Protein AF-A0A535JXP5-F1 (afdb_monomer)

Structure (mmCIF, N/CA/C/O backbone):
data_AF-A0A535JXP5-F1
#
_entry.id   AF-A0A535JXP5-F1
#
loop_
_atom_site.group_PDB
_atom_site.id
_atom_site.type_symbol
_atom_site.label_atom_id
_atom_site.label_alt_id
_atom_site.label_comp_id
_atom_site.label_asym_id
_atom_site.labe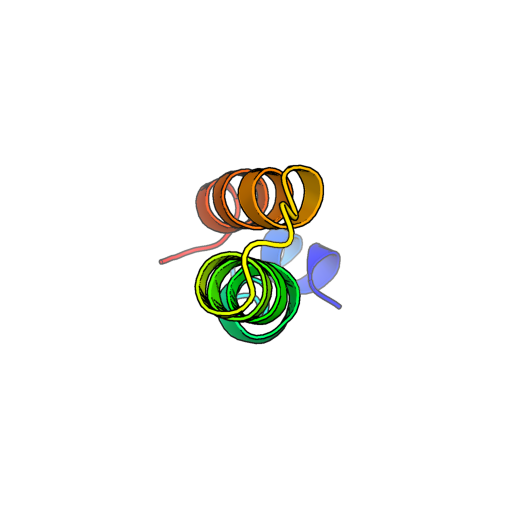l_entity_id
_atom_site.label_seq_id
_atom_site.pdbx_PDB_ins_code
_atom_site.Cartn_x
_atom_site.Cartn_y
_atom_site.Cartn_z
_atom_site.occupancy
_atom_site.B_iso_or_equiv
_atom_site.auth_seq_id
_atom_site.auth_comp_id
_atom_site.auth_asym_id
_atom_site.auth_atom_id
_atom_site.pdbx_PDB_model_num
ATOM 1 N N . SER A 1 1 ? 15.660 -3.232 -1.506 1.00 90.19 1 SER A N 1
ATOM 2 C CA . SER A 1 1 ? 14.508 -2.514 -0.920 1.00 90.19 1 SER A CA 1
ATOM 3 C C . SER A 1 1 ? 13.489 -2.279 -2.020 1.00 90.19 1 SER A C 1
ATOM 5 O O . SER A 1 1 ? 13.874 -2.297 -3.182 1.00 90.19 1 SER A O 1
ATOM 7 N N . MET A 1 2 ? 12.226 -2.003 -1.681 1.00 95.88 2 MET A N 1
ATOM 8 C CA . MET A 1 2 ? 11.143 -1.901 -2.673 1.00 95.88 2 MET A CA 1
ATOM 9 C C . MET A 1 2 ? 11.423 -0.920 -3.828 1.00 95.88 2 MET A C 1
ATOM 11 O O . MET A 1 2 ? 11.047 -1.205 -4.957 1.00 95.88 2 MET A O 1
ATOM 15 N N . LEU A 1 3 ? 12.129 0.194 -3.587 1.00 96.88 3 LEU A N 1
ATOM 16 C CA . LEU A 1 3 ? 12.529 1.120 -4.659 1.00 96.88 3 LEU A CA 1
ATOM 17 C C . LEU A 1 3 ? 13.454 0.447 -5.685 1.00 96.88 3 LEU A C 1
ATOM 19 O O . LEU A 1 3 ? 13.232 0.561 -6.882 1.00 96.88 3 LEU A O 1
ATOM 23 N N . GLN A 1 4 ? 14.452 -0.301 -5.217 1.00 98.12 4 GLN A N 1
ATOM 24 C CA . GLN A 1 4 ? 15.401 -0.995 -6.092 1.00 98.12 4 GLN A CA 1
ATOM 25 C C . GLN A 1 4 ? 14.741 -2.139 -6.865 1.00 98.12 4 GLN A C 1
ATOM 27 O O . GLN A 1 4 ? 15.218 -2.517 -7.932 1.00 98.12 4 GLN A O 1
ATOM 32 N N 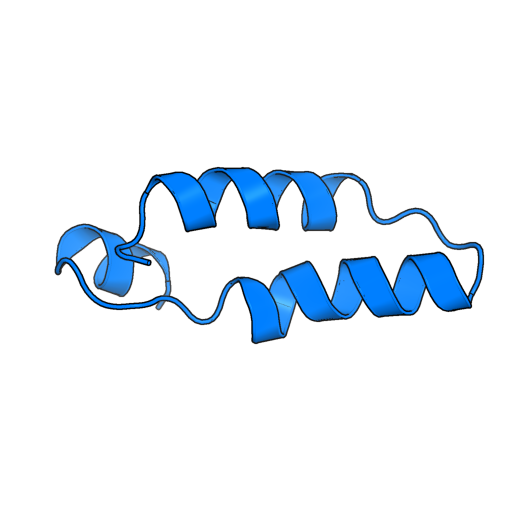. ASP A 1 5 ? 13.691 -2.741 -6.306 1.00 97.88 5 ASP A N 1
ATOM 33 C CA . ASP A 1 5 ? 12.910 -3.762 -7.002 1.00 97.88 5 ASP A CA 1
ATOM 34 C C . ASP A 1 5 ? 12.094 -3.133 -8.132 1.00 97.88 5 ASP A C 1
ATOM 36 O O . ASP A 1 5 ? 12.157 -3.632 -9.252 1.00 97.88 5 ASP A O 1
ATOM 40 N N . VAL A 1 6 ? 11.458 -1.979 -7.892 1.00 97.50 6 VAL A N 1
ATOM 41 C CA . VAL A 1 6 ? 10.803 -1.184 -8.946 1.00 97.50 6 VAL A CA 1
ATOM 42 C C . VAL A 1 6 ? 11.800 -0.781 -10.037 1.00 97.50 6 VAL A C 1
ATOM 44 O O . VAL A 1 6 ? 11.563 -1.051 -11.211 1.00 97.50 6 VAL A O 1
ATOM 47 N N . GLU A 1 7 ? 12.943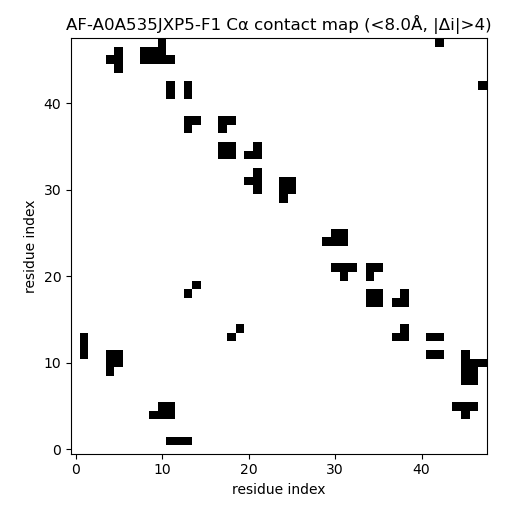 -0.194 -9.670 1.00 97.69 7 GLU A N 1
ATOM 48 C CA . GLU A 1 7 ? 13.968 0.246 -10.632 1.00 97.69 7 GLU A CA 1
ATOM 49 C C . GLU A 1 7 ? 14.544 -0.909 -11.461 1.00 97.69 7 GLU A C 1
ATOM 51 O O . GLU A 1 7 ? 14.917 -0.722 -12.618 1.00 97.69 7 GLU A O 1
ATOM 56 N N . ALA A 1 8 ? 14.605 -2.112 -10.887 1.00 97.44 8 ALA A N 1
ATOM 57 C CA . ALA A 1 8 ? 15.112 -3.301 -11.558 1.00 97.44 8 ALA A CA 1
ATOM 58 C C . ALA A 1 8 ? 14.020 -4.166 -12.211 1.00 97.44 8 ALA A C 1
ATOM 60 O O . ALA A 1 8 ? 14.334 -5.259 -12.687 1.00 97.44 8 ALA A O 1
ATOM 61 N N . GLY A 1 9 ? 12.756 -3.725 -12.210 1.00 96.38 9 GLY A N 1
ATOM 62 C CA . GLY A 1 9 ? 11.637 -4.475 -12.784 1.00 96.38 9 GLY A CA 1
ATOM 63 C C . GLY A 1 9 ? 11.400 -5.832 -12.113 1.00 96.38 9 GLY A C 1
ATOM 64 O O . GLY A 1 9 ? 11.093 -6.811 -12.789 1.00 96.38 9 GLY A O 1
ATOM 65 N N . ARG A 1 10 ? 11.577 -5.917 -10.793 1.00 97.88 10 ARG A N 1
ATOM 66 C CA . ARG A 1 10 ? 11.293 -7.110 -9.987 1.00 97.88 10 ARG A CA 1
ATOM 67 C C . ARG A 1 10 ? 10.012 -6.928 -9.167 1.00 97.88 10 ARG A C 1
ATOM 69 O O . ARG A 1 10 ? 9.676 -5.796 -8.817 1.00 97.88 10 ARG A O 1
ATOM 76 N N . PRO A 1 11 ? 9.331 -8.028 -8.799 1.00 97.38 11 PRO A N 1
ATOM 77 C CA . PRO A 1 11 ? 8.260 -7.980 -7.810 1.00 97.38 11 PRO A CA 1
ATOM 78 C C . PRO A 1 11 ? 8.72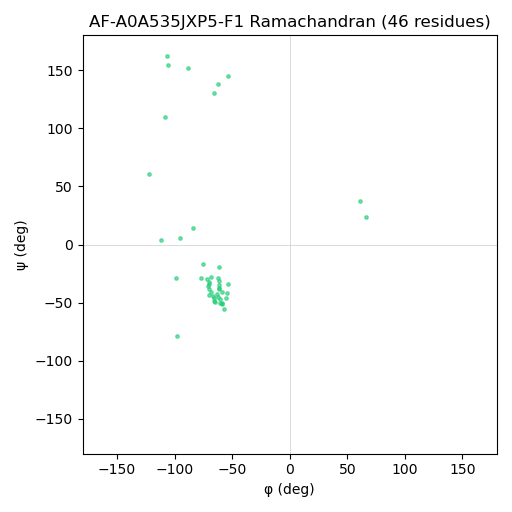2 -7.313 -6.508 1.00 97.38 11 PRO A C 1
ATOM 80 O O . PRO A 1 11 ? 9.871 -7.478 -6.094 1.00 97.38 11 PRO A O 1
ATOM 83 N N . THR A 1 12 ? 7.817 -6.584 -5.852 1.00 98.25 12 THR A N 1
ATOM 84 C CA . THR A 1 12 ? 8.081 -5.932 -4.559 1.00 98.25 12 THR A CA 1
ATOM 85 C C . THR A 1 12 ? 7.379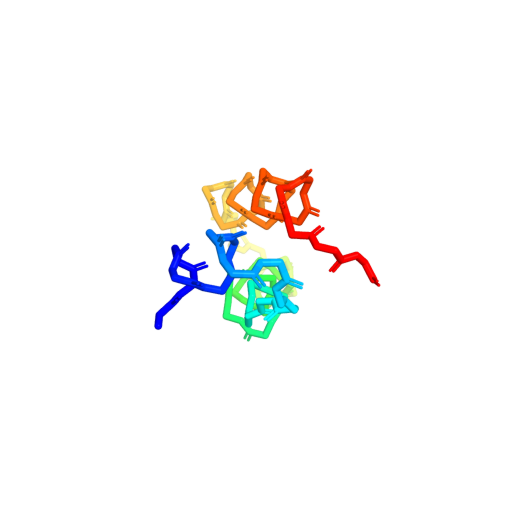 -6.663 -3.419 1.00 98.25 12 THR A C 1
ATOM 87 O O . THR A 1 12 ? 6.400 -7.377 -3.621 1.00 98.25 12 THR A O 1
ATOM 90 N N . GLU A 1 13 ? 7.817 -6.415 -2.188 1.00 97.88 13 GLU A N 1
ATOM 91 C CA . GLU A 1 13 ? 7.179 -6.948 -0.976 1.00 97.88 13 GLU A CA 1
ATOM 92 C C . GLU A 1 13 ? 5.986 -6.093 -0.487 1.00 97.88 13 GLU A C 1
ATOM 94 O O . GLU A 1 13 ? 5.531 -6.258 0.647 1.00 97.88 13 GLU A O 1
ATOM 99 N N . VAL A 1 14 ? 5.462 -5.169 -1.312 1.00 98.00 14 VAL A N 1
ATOM 100 C CA . VAL A 1 14 ? 4.436 -4.190 -0.895 1.00 98.00 14 VAL A CA 1
ATOM 101 C C . VAL A 1 14 ? 3.197 -4.846 -0.276 1.00 98.00 14 VAL A C 1
ATOM 103 O O . VAL A 1 14 ? 2.703 -4.393 0.760 1.00 98.00 14 VAL A O 1
ATOM 106 N N . ASP A 1 15 ? 2.720 -5.946 -0.858 1.00 97.62 15 ASP A N 1
ATOM 107 C CA . ASP A 1 15 ? 1.528 -6.656 -0.390 1.00 97.62 15 ASP A CA 1
ATOM 108 C C . ASP A 1 15 ? 1.743 -7.381 0.939 1.00 97.62 15 ASP A C 1
ATOM 110 O O . ASP A 1 15 ? 0.808 -7.515 1.743 1.00 97.62 15 ASP A O 1
ATOM 114 N N . ALA A 1 16 ? 2.968 -7.856 1.168 1.00 97.88 16 ALA A N 1
ATOM 115 C CA . ALA A 1 16 ? 3.359 -8.543 2.389 1.00 97.88 16 ALA A CA 1
ATOM 116 C C . ALA A 1 16 ? 3.582 -7.560 3.546 1.00 97.88 16 ALA A C 1
ATOM 118 O O . ALA A 1 16 ? 3.345 -7.918 4.697 1.00 97.88 16 ALA A O 1
ATOM 119 N N . ILE A 1 17 ? 3.988 -6.322 3.250 1.00 97.81 17 ILE A N 1
ATOM 120 C CA . ILE A 1 17 ? 4.265 -5.290 4.253 1.00 97.81 17 ILE A CA 1
ATOM 121 C C . ILE A 1 17 ? 3.054 -4.361 4.417 1.00 97.81 17 ILE A C 1
ATOM 123 O O . ILE A 1 17 ? 2.276 -4.511 5.360 1.00 97.81 17 ILE A O 1
ATOM 127 N N . ASN A 1 18 ? 2.846 -3.411 3.503 1.00 98.50 18 ASN A N 1
ATOM 128 C CA . ASN A 1 18 ? 1.768 -2.423 3.609 1.00 98.50 18 ASN A CA 1
ATOM 129 C C . ASN A 1 18 ? 0.390 -3.071 3.431 1.00 98.50 18 ASN A C 1
ATOM 131 O O . ASN A 1 18 ? -0.528 -2.780 4.204 1.00 98.50 18 ASN A O 1
ATOM 135 N N . GLY A 1 19 ? 0.262 -4.001 2.481 1.00 98.44 19 GLY A N 1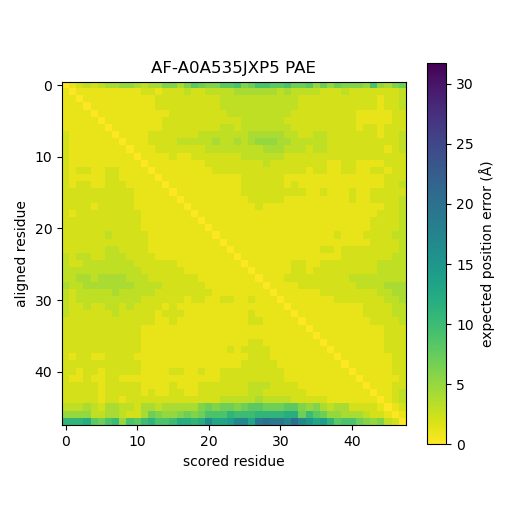
ATOM 136 C CA . GLY A 1 19 ? -0.987 -4.721 2.244 1.00 98.44 19 GLY A CA 1
ATOM 137 C C . GLY A 1 19 ? -1.421 -5.532 3.467 1.00 98.44 19 GLY A C 1
ATOM 138 O O . GLY A 1 19 ? -2.603 -5.551 3.817 1.00 98.44 19 GLY A O 1
ATOM 139 N N . ALA A 1 20 ? -0.470 -6.143 4.180 1.00 98.62 20 ALA A N 1
ATOM 140 C CA . ALA A 1 20 ? -0.754 -6.870 5.413 1.00 98.62 20 ALA A CA 1
ATOM 141 C C . ALA A 1 20 ? -1.234 -5.941 6.532 1.00 98.62 20 ALA A C 1
ATOM 143 O O . ALA A 1 20 ? -2.225 -6.258 7.189 1.00 98.62 20 ALA A O 1
ATOM 144 N N . VAL A 1 21 ? -0.597 -4.779 6.725 1.00 98.69 21 VAL A N 1
ATOM 145 C CA . VAL A 1 21 ? -1.051 -3.813 7.739 1.00 98.69 21 VAL A CA 1
ATOM 146 C C . VAL A 1 21 ? -2.451 -3.296 7.416 1.00 98.69 21 VAL A C 1
ATOM 148 O O . VAL A 1 21 ? -3.285 -3.234 8.316 1.00 98.69 21 VAL A O 1
ATOM 151 N N . TYR A 1 22 ? -2.739 -2.985 6.148 1.00 98.56 22 TYR A N 1
ATOM 152 C CA . TYR A 1 22 ? -4.082 -2.594 5.716 1.00 98.56 22 TYR A CA 1
ATOM 153 C C . TYR A 1 22 ? -5.121 -3.676 6.049 1.00 98.56 22 TYR A C 1
ATOM 155 O O . TYR A 1 22 ? -6.055 -3.407 6.803 1.00 98.56 22 TYR A O 1
ATOM 163 N N . ARG A 1 23 ? -4.920 -4.921 5.593 1.00 98.50 23 ARG A N 1
ATOM 164 C CA . ARG A 1 23 ? -5.854 -6.033 5.857 1.00 98.50 23 ARG A CA 1
ATOM 165 C C . ARG A 1 23 ? -6.040 -6.300 7.352 1.00 98.50 23 ARG A C 1
ATOM 167 O O . ARG A 1 23 ? -7.149 -6.554 7.811 1.00 98.50 23 ARG A O 1
ATOM 174 N N . HIS A 1 24 ? -4.966 -6.244 8.135 1.00 98.62 24 HIS A N 1
ATOM 175 C CA . HIS A 1 24 ? -5.041 -6.448 9.580 1.00 98.62 24 HIS A CA 1
ATOM 176 C C . HIS A 1 24 ? -5.702 -5.293 10.333 1.00 98.62 24 HIS A C 1
ATOM 178 O O . HIS A 1 24 ? -6.299 -5.552 11.383 1.00 98.62 24 HIS A O 1
ATOM 184 N N . GLY A 1 25 ? -5.586 -4.066 9.824 1.00 98.44 25 GLY A N 1
ATOM 185 C CA . GLY A 1 25 ? -6.294 -2.894 10.324 1.00 98.44 25 GLY A CA 1
ATOM 186 C C . GLY A 1 25 ? -7.799 -3.015 10.106 1.00 98.44 25 GLY A C 1
ATOM 187 O O . GLY A 1 25 ? -8.555 -2.909 11.071 1.00 98.44 25 GLY A O 1
ATOM 188 N N . GLU A 1 26 ? -8.221 -3.370 8.889 1.00 98.19 26 GLU A N 1
ATOM 189 C CA . GLU A 1 26 ? -9.636 -3.591 8.545 1.00 98.19 26 GLU A CA 1
ATOM 190 C C . GLU A 1 26 ? -10.290 -4.624 9.472 1.00 98.19 26 GLU A C 1
ATOM 192 O O . GLU A 1 26 ? -11.345 -4.373 10.051 1.00 98.19 26 GLU A O 1
ATOM 197 N N . LEU A 1 27 ? -9.610 -5.750 9.719 1.00 98.38 27 LEU A N 1
ATOM 198 C CA . LEU A 1 27 ? -10.088 -6.799 10.631 1.00 98.38 27 LEU A CA 1
ATOM 199 C C . LEU A 1 27 ? -10.265 -6.333 12.087 1.00 98.38 27 LEU A C 1
ATOM 201 O O . LEU A 1 27 ? -10.945 -6.999 12.864 1.00 98.38 27 LEU A O 1
ATOM 205 N N . ARG A 1 28 ? -9.628 -5.226 12.479 1.00 98.44 28 ARG A N 1
ATOM 206 C CA . ARG A 1 28 ? -9.649 -4.677 13.844 1.00 98.44 28 ARG A CA 1
ATOM 207 C C . ARG A 1 28 ? -10.406 -3.352 13.941 1.00 98.44 28 ARG A C 1
ATOM 209 O O . ARG A 1 28 ? -10.409 -2.750 15.011 1.00 98.44 28 ARG A O 1
ATOM 216 N N . GLY A 1 29 ? -11.016 -2.885 12.850 1.00 98.50 29 GLY A N 1
ATOM 217 C CA . GLY A 1 29 ? -11.663 -1.572 12.795 1.00 98.50 29 GLY A CA 1
ATOM 218 C C . GLY A 1 29 ? -10.685 -0.397 12.924 1.00 98.50 29 GLY A C 1
ATOM 219 O O . GLY A 1 29 ? -11.084 0.687 13.343 1.00 98.50 29 GLY A O 1
ATOM 220 N N . VAL A 1 30 ? -9.405 -0.598 12.592 1.00 98.56 30 VAL A N 1
ATOM 221 C CA . VAL A 1 30 ? -8.373 0.448 12.605 1.00 98.56 30 VAL A CA 1
ATOM 222 C C . VAL A 1 30 ? -8.013 0.806 11.170 1.00 98.56 30 VAL A C 1
ATOM 224 O O . VAL A 1 30 ? -7.363 0.030 10.471 1.00 98.56 30 VAL A O 1
ATOM 227 N N . ALA A 1 31 ? -8.399 2.005 10.740 1.00 98.06 31 ALA A N 1
ATOM 228 C CA . ALA A 1 31 ? -8.089 2.479 9.400 1.00 98.06 31 ALA A CA 1
ATOM 229 C C . ALA A 1 31 ? -6.574 2.674 9.216 1.00 98.06 31 ALA A C 1
ATOM 231 O O . ALA A 1 31 ? -5.918 3.360 10.002 1.00 98.06 31 ALA A O 1
ATOM 232 N N . ALA A 1 32 ? -6.030 2.122 8.130 1.00 98.50 32 ALA A N 1
ATOM 233 C CA . ALA A 1 32 ? -4.638 2.310 7.719 1.00 98.50 32 ALA A CA 1
ATOM 234 C C . ALA A 1 32 ? -4.559 2.894 6.292 1.00 98.50 32 ALA A C 1
ATOM 236 O O . ALA A 1 32 ? -4.001 2.258 5.393 1.00 98.50 32 ALA A O 1
ATOM 237 N N . PRO A 1 33 ? -5.112 4.102 6.057 1.00 98.38 33 PRO A N 1
ATOM 238 C CA . PRO A 1 33 ? -5.325 4.640 4.710 1.00 98.38 33 PRO A CA 1
ATOM 239 C C . PRO A 1 33 ? -4.022 4.830 3.929 1.00 98.38 33 PRO A C 1
ATOM 241 O O . PRO A 1 33 ? -3.977 4.587 2.727 1.00 98.38 33 PRO A O 1
ATOM 244 N N . LEU A 1 34 ? -2.930 5.192 4.609 1.00 98.62 34 LEU A N 1
ATOM 245 C CA . LEU A 1 34 ? -1.627 5.323 3.956 1.00 98.62 34 LEU A CA 1
ATOM 246 C C . LEU A 1 34 ? -1.049 3.967 3.542 1.00 98.62 34 LEU A C 1
ATOM 248 O O . LEU A 1 34 ? -0.429 3.875 2.491 1.00 98.62 34 LEU A O 1
ATOM 252 N N . ASN A 1 35 ? -1.295 2.896 4.299 1.00 98.69 35 ASN A N 1
ATOM 253 C CA . ASN A 1 35 ? -0.849 1.561 3.899 1.00 98.69 35 ASN A CA 1
ATOM 254 C C . ASN A 1 35 ? -1.641 1.040 2.703 1.00 98.69 35 ASN A C 1
ATOM 256 O O . ASN A 1 35 ? -1.052 0.463 1.792 1.00 98.69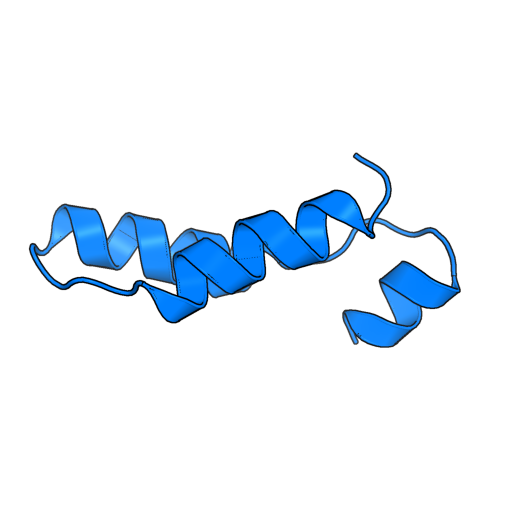 35 ASN A O 1
ATOM 260 N N . GLN A 1 36 ? -2.944 1.310 2.656 1.00 98.69 36 GLN A N 1
ATOM 261 C CA . GLN A 1 36 ? -3.757 1.024 1.478 1.00 98.69 36 GLN A CA 1
ATOM 262 C C . GLN A 1 36 ? -3.247 1.796 0.251 1.00 98.69 36 GLN A C 1
ATOM 264 O O . GLN A 1 36 ? -2.988 1.193 -0.788 1.00 98.69 36 GLN A O 1
ATOM 269 N N . ALA A 1 37 ? -3.040 3.111 0.383 1.00 98.56 37 ALA A N 1
ATOM 270 C CA . ALA A 1 37 ? -2.555 3.954 -0.706 1.00 98.56 37 ALA A CA 1
ATOM 271 C C . ALA A 1 37 ? -1.175 3.506 -1.209 1.00 98.56 37 ALA A C 1
ATOM 273 O O . ALA A 1 37 ? -0.993 3.331 -2.409 1.00 98.56 37 ALA A O 1
ATOM 274 N N . MET A 1 38 ? -0.225 3.247 -0.305 1.00 98.12 38 MET A N 1
ATOM 275 C CA . MET A 1 38 ? 1.103 2.747 -0.673 1.00 98.12 38 MET A CA 1
ATOM 276 C C . MET A 1 38 ? 1.033 1.387 -1.371 1.00 98.12 38 MET A C 1
ATOM 278 O O . MET A 1 38 ? 1.768 1.172 -2.332 1.00 98.12 38 MET A O 1
ATOM 282 N N . THR A 1 39 ? 0.123 0.506 -0.939 1.00 98.19 39 THR A N 1
ATOM 283 C CA . THR A 1 39 ? -0.105 -0.787 -1.599 1.00 98.19 39 THR A CA 1
ATOM 284 C C . THR A 1 39 ? -0.511 -0.599 -3.053 1.00 98.19 39 THR A C 1
ATOM 286 O O . THR A 1 39 ? 0.122 -1.163 -3.940 1.00 98.19 39 THR A O 1
ATOM 289 N N . LEU A 1 40 ? -1.499 0.258 -3.317 1.00 98.19 40 LEU A N 1
ATOM 290 C CA . LEU A 1 40 ? -1.975 0.533 -4.675 1.00 98.19 40 LEU A CA 1
ATOM 291 C C . LEU A 1 40 ? -0.911 1.227 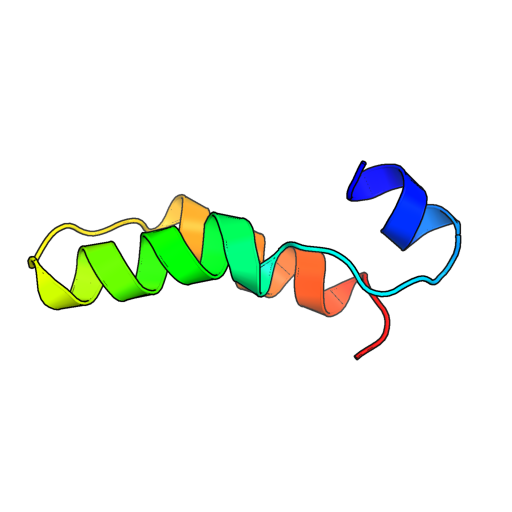-5.535 1.00 98.19 40 LEU A C 1
ATOM 293 O O . LEU A 1 40 ? -0.678 0.828 -6.675 1.00 98.19 40 LEU A O 1
ATOM 297 N N . LEU A 1 41 ? -0.249 2.248 -4.987 1.00 98.00 41 LEU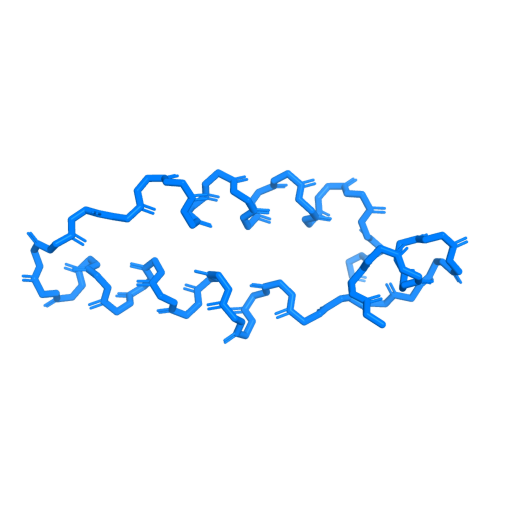 A N 1
ATOM 298 C CA . LEU A 1 41 ? 0.733 3.041 -5.722 1.00 98.00 41 LEU A CA 1
ATOM 299 C C . LEU A 1 41 ? 1.952 2.203 -6.109 1.00 98.00 41 LEU A C 1
ATOM 301 O O . LEU A 1 41 ? 2.320 2.185 -7.279 1.00 98.00 41 LEU A O 1
ATOM 305 N N . VAL A 1 42 ? 2.558 1.467 -5.175 1.00 97.62 42 VAL A N 1
ATOM 306 C CA . VAL A 1 42 ? 3.754 0.672 -5.494 1.00 97.62 42 VAL A CA 1
ATOM 307 C C . VAL A 1 42 ? 3.410 -0.530 -6.373 1.00 97.62 42 VAL A C 1
ATOM 309 O O . VAL A 1 42 ? 4.175 -0.832 -7.286 1.00 97.62 42 VAL A O 1
ATOM 312 N N . SER A 1 43 ? 2.245 -1.161 -6.187 1.00 96.69 43 SER A N 1
ATOM 313 C CA . SER A 1 43 ? 1.803 -2.249 -7.076 1.00 96.69 43 SER A CA 1
ATOM 314 C C . SER A 1 43 ? 1.617 -1.784 -8.523 1.00 96.69 43 SER A C 1
ATOM 316 O O . SER A 1 43 ? 1.814 -2.570 -9.437 1.00 96.69 43 SER A O 1
ATOM 318 N N . SER A 1 44 ? 1.285 -0.507 -8.754 1.00 97.00 44 SER A N 1
ATOM 319 C CA . SER A 1 44 ? 1.207 0.058 -10.113 1.00 97.00 44 SER A CA 1
ATOM 320 C C . SER A 1 44 ? 2.567 0.335 -10.765 1.00 97.00 44 SER A C 1
ATOM 322 O O . SER A 1 44 ? 2.635 0.529 -11.977 1.00 97.00 44 SER A O 1
ATOM 324 N N . LEU A 1 45 ? 3.643 0.373 -9.973 1.00 96.56 45 LEU A N 1
ATOM 325 C CA . LEU A 1 45 ? 5.010 0.628 -10.436 1.00 96.56 45 LEU A CA 1
ATOM 326 C C . LEU A 1 45 ? 5.813 -0.665 -10.619 1.00 96.56 45 LEU A C 1
ATOM 328 O O . LEU A 1 45 ? 6.742 -0.703 -11.422 1.00 96.56 45 LEU A O 1
ATOM 332 N N . ALA A 1 46 ? 5.482 -1.700 -9.848 1.00 91.62 46 ALA A N 1
ATOM 333 C CA . ALA A 1 46 ? 6.123 -3.002 -9.907 1.00 91.62 46 ALA A CA 1
ATOM 334 C C . ALA A 1 46 ? 5.441 -3.914 -10.944 1.00 91.62 46 ALA A C 1
ATOM 336 O O . ALA A 1 46 ? 4.240 -3.786 -11.184 1.00 91.62 46 ALA A O 1
ATOM 337 N N . PRO A 1 47 ? 6.173 -4.861 -11.548 1.00 86.00 47 PRO A N 1
ATOM 338 C CA . PRO A 1 47 ? 5.549 -5.919 -12.329 1.00 86.00 47 PRO A CA 1
ATOM 339 C C . PRO A 1 47 ? 4.642 -6.783 -11.440 1.00 86.00 47 PRO A C 1
ATOM 341 O O . PRO A 1 47 ? 5.004 -7.088 -10.299 1.00 86.00 47 PRO A O 1
ATOM 344 N N . GLY A 1 48 ? 3.471 -7.134 -11.983 1.00 75.44 48 GLY A N 1
ATOM 345 C CA . GLY A 1 48 ? 2.469 -7.995 -11.343 1.00 75.44 48 GLY A CA 1
ATOM 346 C C . GLY A 1 48 ? 2.781 -9.481 -11.428 1.00 75.44 48 GLY A C 1
ATOM 347 O O . GLY A 1 48 ? 3.545 -9.882 -12.337 1.00 75.44 48 GLY A O 1
#

Nearest PDB structures (foldseek):
  1ks9-assembly1_A  TM=9.373E-01  e=2.314E-02  Escherichia coli
  3hwr-assembly1_B  TM=9.598E-01  e=5.548E-02  Cupriavidus pinatubonensis JMP134
  8wl4-assembly1_B-2  TM=9.409E-01  e=1.087E-01  Levilactobacillus brevis
  8wl1-assembly1_A-2  TM=9.387E-01  e=1.522E-01  Levilactobacillus brevis
  8wl3-assembly1_B-2  TM=9.215E-01  e=1.331E-01  Levilactobacillus brevis

Radius of gyration: 11.25 Å; Cα contacts (8 Å, |Δi|>4): 49; chains: 1; bounding box: 27×14×27 Å

Secondary structure (DSSP, 8-state):
-HHHHHHTT---SHHHHHHHHHHHHHTTT---HHHHHHHHHHHHHS--

Solvent-accessible surface area (backbone atoms only — not comparable to full-atom values): 2662 Å² total; per-residue (Å²): 106,60,68,60,21,35,78,67,66,32,69,55,60,45,58,73,50,33,34,40,52,23,57,56,18,62,80,67,76,39,89,38,67,66,30,46,50,50,27,55,56,51,54,74,63,22,57,129

Mean predicted aligned error: 2.08 Å

Foldseek 3Di:
DLVVCLVVQHDGCLCVPLVVVCVVCVVVVHHDPVSVVSSVVSPVSHDD

Sequence (48 aa):
SMLQDVEAGRPTEVDAINGAVYRHGELRGVAAPLNQAMTLLVSSLAPG

pLDDT: mean 96.96, std 3.88, range [75.44, 98.69]